Protein AF-A0A8K0FJE1-F1 (afdb_monomer)

Secondary structure (DSSP, 8-state):
-HHHHHHHHHHHHTT-TTSSTTGGGHHHHHHHHHHHS--SSHHHHHHHHHH-SSS-HHHHHHHHHH---SSTT-PPPPHHHHHHHHHHTTT----S--S--TT--PPP----------GGG----GGG--TT----

Solvent-accessible surface area (backbone atoms only — not comparable to full-atom values): 8917 Å² total; per-residue (Å²): 109,69,72,58,54,54,51,56,50,50,31,50,79,67,75,40,72,87,70,54,66,68,66,74,42,43,44,60,51,39,52,56,48,60,74,71,51,72,69,82,50,73,67,36,39,52,51,49,59,72,64,42,73,68,46,34,68,58,37,52,52,50,51,51,72,67,50,70,58,91,50,94,91,47,71,66,62,47,73,66,54,53,51,49,42,52,60,76,48,60,84,57,92,55,67,94,53,69,72,80,71,87,80,70,73,81,87,84,80,83,76,93,74,88,75,90,76,55,76,89,76,67,75,84,60,74,91,71,70,56,81,90,64,78,93,130

Sequence (136 aa):
RFNISQLEEWLRGKNLQQSGAAQTLEPLIQAAQLLQLKKKTSEDAEAICSLCTSLTTQQIVKILNLYTPVNEFEERVTVAFIRDIQTHLQERNDPPQLLLDFKHMFPVLFPFNPSSITMDSIHLPASLNLGFLNKV

Foldseek 3Di:
DVVLVVVCVVCVVVVNNVVCVNVVCLQVVLLVVLLVFDQPDLVSLVVNLVRNPVAFLLQSLVSLQPRDDPDPVDDRRDPVSNVSNCVVCVPPPGDPDNDDDPVDDDDDDDDDDDDPDDPVPDDDDCVVVVVVDDDD

Mean predicted aligned error: 5.2 Å

Organism: NCBI:txid1419345

Structure (mmCIF, N/CA/C/O backbone):
data_AF-A0A8K0FJE1-F1
#
_entry.id   AF-A0A8K0FJE1-F1
#
loop_
_atom_site.group_PDB
_atom_site.id
_atom_site.type_symbol
_atom_site.label_atom_id
_atom_site.label_alt_id
_atom_site.label_comp_id
_atom_site.label_asym_id
_atom_site.label_entity_id
_atom_site.label_seq_id
_atom_site.pdbx_PDB_ins_code
_atom_site.Cartn_x
_atom_site.Cartn_y
_atom_site.Cartn_z
_atom_site.occupancy
_atom_site.B_iso_or_equiv
_atom_site.auth_seq_id
_atom_site.auth_comp_id
_atom_site.auth_asym_id
_atom_site.auth_atom_id
_atom_site.pdbx_PDB_model_num
ATOM 1 N N . ARG A 1 1 ? 3.446 -4.072 11.346 1.00 86.06 1 ARG A N 1
ATOM 2 C CA . ARG A 1 1 ? 4.365 -2.958 10.998 1.00 86.06 1 ARG A CA 1
ATOM 3 C C . ARG A 1 1 ? 5.737 -3.450 10.532 1.00 86.06 1 ARG A C 1
ATOM 5 O O . ARG A 1 1 ? 6.126 -3.039 9.455 1.00 86.06 1 ARG A O 1
ATOM 12 N N . PHE A 1 2 ? 6.412 -4.366 11.243 1.00 93.81 2 PHE A N 1
ATOM 13 C CA . PHE A 1 2 ? 7.752 -4.868 10.869 1.00 93.81 2 PHE A CA 1
ATOM 14 C C . PHE A 1 2 ? 7.909 -5.294 9.393 1.00 93.81 2 PHE A C 1
ATOM 16 O O . PHE A 1 2 ? 8.832 -4.859 8.720 1.00 93.81 2 PHE A O 1
ATOM 23 N N . ASN A 1 3 ? 6.980 -6.085 8.847 1.00 96.56 3 ASN A N 1
ATOM 24 C CA . ASN A 1 3 ? 7.090 -6.521 7.447 1.00 96.56 3 ASN A CA 1
ATOM 25 C C . ASN A 1 3 ? 7.094 -5.346 6.454 1.00 96.56 3 ASN A C 1
ATOM 27 O O . ASN A 1 3 ? 7.823 -5.385 5.472 1.00 96.56 3 ASN A O 1
ATOM 31 N N . ILE A 1 4 ? 6.318 -4.294 6.728 1.00 95.44 4 ILE A N 1
ATOM 32 C CA . ILE A 1 4 ? 6.261 -3.100 5.876 1.00 95.44 4 ILE A CA 1
ATOM 33 C C . ILE A 1 4 ? 7.591 -2.346 5.945 1.00 95.44 4 ILE A C 1
ATOM 35 O O . ILE A 1 4 ? 8.140 -2.008 4.904 1.00 95.44 4 ILE A O 1
ATOM 39 N N . SER A 1 5 ? 8.167 -2.169 7.140 1.00 94.94 5 SER A N 1
ATOM 40 C CA . SER A 1 5 ? 9.468 -1.498 7.268 1.00 94.94 5 SER A CA 1
ATOM 41 C C . SER A 1 5 ? 10.590 -2.263 6.560 1.00 94.94 5 SER A C 1
ATOM 43 O O . SER A 1 5 ? 11.473 -1.647 5.975 1.00 94.94 5 SER A O 1
ATOM 45 N N . GLN A 1 6 ? 10.538 -3.600 6.539 1.00 97.88 6 GLN A N 1
ATOM 46 C CA . GLN A 1 6 ? 11.491 -4.397 5.757 1.00 97.88 6 GLN A CA 1
ATOM 47 C C . GLN A 1 6 ? 11.345 -4.167 4.242 1.00 97.88 6 GLN A C 1
ATOM 49 O O . GLN A 1 6 ? 12.349 -4.162 3.531 1.00 97.88 6 GLN A O 1
ATOM 54 N N . LEU A 1 7 ? 10.122 -3.958 3.738 1.00 97.56 7 LEU A N 1
ATOM 55 C CA . LEU A 1 7 ? 9.884 -3.618 2.329 1.00 97.56 7 LEU A CA 1
ATOM 56 C C . LEU A 1 7 ? 10.378 -2.203 1.994 1.00 97.56 7 LEU A C 1
ATOM 58 O O . LEU A 1 7 ? 11.011 -2.004 0.959 1.00 97.56 7 LEU A O 1
ATOM 62 N N . GLU A 1 8 ? 10.145 -1.232 2.877 1.00 95.69 8 GLU A N 1
ATOM 63 C CA . GLU A 1 8 ? 10.659 0.137 2.730 1.00 95.69 8 GLU A CA 1
ATOM 64 C C . GLU A 1 8 ? 12.194 0.171 2.719 1.00 95.69 8 GLU A C 1
ATOM 66 O O . GLU A 1 8 ? 12.798 0.853 1.886 1.00 95.69 8 GLU A O 1
ATOM 71 N N . GLU A 1 9 ? 12.836 -0.610 3.593 1.00 97.06 9 GLU A N 1
ATOM 72 C CA . GLU A 1 9 ? 14.294 -0.734 3.630 1.00 97.06 9 GLU A CA 1
ATOM 73 C C . GLU A 1 9 ? 14.832 -1.428 2.374 1.00 97.06 9 GLU A C 1
ATOM 75 O O . GLU A 1 9 ? 15.837 -1.002 1.804 1.00 97.06 9 GLU A O 1
ATOM 80 N N . TRP A 1 10 ? 14.1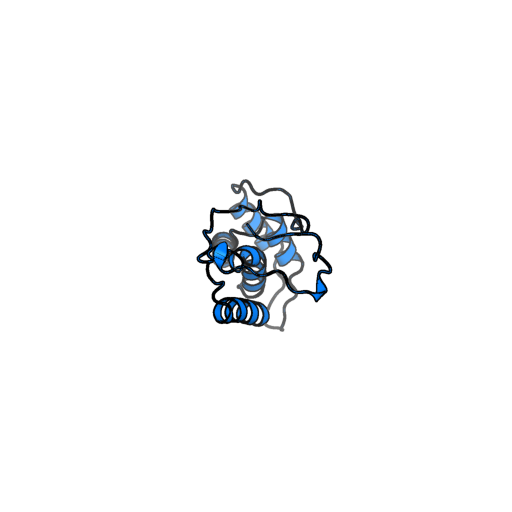29 -2.446 1.865 1.00 98.06 10 TRP A N 1
ATOM 81 C CA . TRP A 1 10 ? 14.480 -3.076 0.593 1.00 98.06 10 TRP A CA 1
ATOM 82 C C . TRP A 1 10 ? 14.438 -2.075 -0.569 1.00 98.06 10 TRP A C 1
ATOM 84 O O . TRP A 1 10 ? 15.387 -2.007 -1.355 1.00 98.06 10 TRP A O 1
ATOM 94 N N . LEU A 1 11 ? 13.396 -1.236 -0.648 1.00 98.00 11 LEU A N 1
ATOM 95 C CA . LEU A 1 11 ? 13.324 -0.162 -1.643 1.00 98.00 11 LEU A CA 1
ATOM 96 C C . LEU A 1 11 ? 14.511 0.798 -1.507 1.00 98.00 11 LEU A C 1
ATOM 98 O O 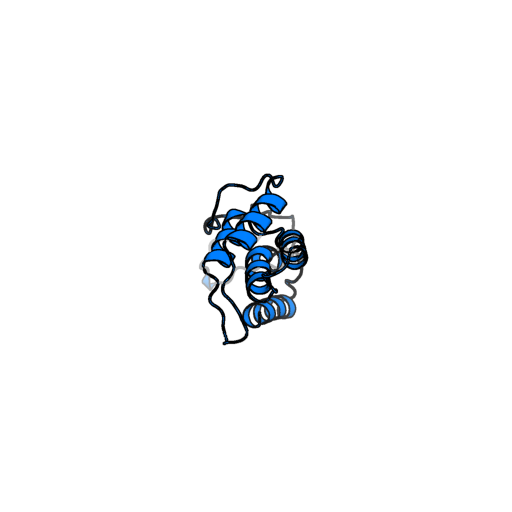. LEU A 1 11 ? 14.997 1.329 -2.505 1.00 98.00 11 LEU A O 1
ATOM 102 N N . ARG A 1 12 ? 14.991 1.044 -0.282 1.00 97.12 12 ARG A N 1
ATOM 103 C CA . ARG A 1 12 ? 16.095 1.975 -0.012 1.00 97.12 12 ARG A CA 1
ATOM 104 C C . ARG A 1 12 ? 17.405 1.383 -0.493 1.00 97.12 12 ARG A C 1
ATOM 106 O O . ARG A 1 12 ? 18.104 2.028 -1.267 1.00 97.12 12 ARG A O 1
ATOM 113 N N . GLY A 1 13 ? 17.664 0.124 -0.148 1.00 97.94 13 GLY A N 1
ATOM 114 C CA . GLY A 1 13 ? 18.830 -0.625 -0.616 1.00 97.94 13 GLY A CA 1
ATO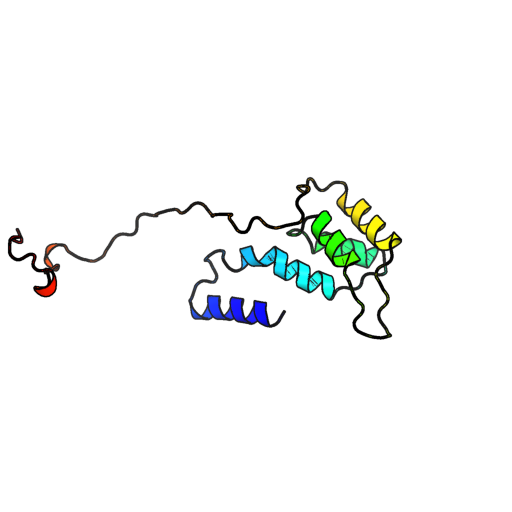M 115 C C . GLY A 1 13 ? 18.894 -0.803 -2.139 1.00 97.94 13 GLY A C 1
ATOM 116 O O . GLY A 1 13 ? 19.957 -1.110 -2.673 1.00 97.94 13 GLY A O 1
ATOM 117 N N . LYS A 1 14 ? 17.778 -0.599 -2.855 1.00 98.06 14 LYS A N 1
ATOM 118 C CA . LYS A 1 14 ? 17.703 -0.628 -4.326 1.00 98.06 14 LYS A CA 1
ATOM 119 C C . LYS A 1 14 ? 17.635 0.752 -4.987 1.00 98.06 14 LYS A C 1
ATOM 121 O O . LYS A 1 14 ? 17.527 0.809 -6.206 1.00 98.06 14 LYS A O 1
ATOM 126 N N . ASN A 1 15 ? 17.711 1.847 -4.225 1.00 97.44 15 ASN A N 1
ATOM 127 C CA . ASN A 1 15 ? 17.522 3.219 -4.721 1.00 97.44 15 ASN A CA 1
ATOM 128 C C . ASN A 1 15 ? 16.155 3.450 -5.405 1.00 97.44 15 ASN A C 1
ATOM 130 O O . ASN A 1 15 ? 16.033 4.258 -6.320 1.00 97.44 15 ASN A O 1
ATOM 134 N N . LEU A 1 16 ? 15.107 2.757 -4.947 1.00 97.81 16 LEU A N 1
ATOM 135 C CA . LEU A 1 16 ? 13.747 2.804 -5.502 1.00 97.81 16 LEU A CA 1
ATOM 136 C C . LEU A 1 16 ? 12.760 3.597 -4.632 1.00 97.81 16 LEU A C 1
ATOM 138 O O . LEU A 1 16 ? 11.550 3.473 -4.804 1.00 97.81 16 LEU A O 1
ATOM 142 N N . GLN A 1 17 ? 13.238 4.433 -3.710 1.00 94.81 17 GLN A N 1
ATOM 143 C CA . GLN A 1 17 ? 12.376 5.233 -2.822 1.00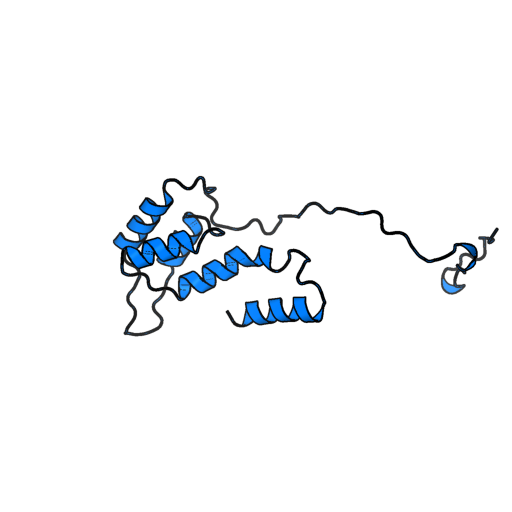 94.81 17 GLN A CA 1
ATOM 144 C C . GLN A 1 17 ? 11.407 6.148 -3.589 1.00 94.81 17 GLN A C 1
ATOM 146 O O . GLN A 1 17 ? 10.282 6.367 -3.157 1.00 94.81 17 GLN A O 1
ATOM 151 N N . GLN A 1 18 ? 11.828 6.646 -4.755 1.00 95.00 18 GLN A N 1
ATOM 152 C CA . GLN A 1 18 ? 11.026 7.533 -5.605 1.00 95.00 18 GLN A CA 1
ATOM 153 C C . GLN A 1 18 ? 10.184 6.781 -6.651 1.00 95.00 18 GLN A C 1
ATOM 155 O O . GLN A 1 18 ? 9.545 7.409 -7.486 1.00 95.00 18 GLN A O 1
ATOM 160 N N . SER A 1 19 ? 10.166 5.443 -6.625 1.00 95.94 19 SER A N 1
ATOM 161 C CA . SER A 1 19 ? 9.452 4.625 -7.623 1.00 95.94 19 SER A CA 1
ATOM 162 C C . SER A 1 19 ? 7.923 4.682 -7.520 1.00 95.94 19 SER A C 1
ATOM 164 O O . SER A 1 19 ? 7.242 4.200 -8.419 1.00 95.94 19 SER A O 1
ATOM 166 N N . GLY A 1 20 ? 7.376 5.205 -6.419 1.00 95.56 20 GLY A N 1
ATOM 167 C CA . GLY A 1 20 ? 5.942 5.132 -6.121 1.00 95.56 20 GLY A CA 1
ATOM 168 C C . GLY A 1 20 ? 5.517 3.849 -5.391 1.00 95.56 20 GLY A C 1
ATOM 169 O O . GLY A 1 20 ? 4.377 3.750 -4.947 1.00 95.56 20 GLY A O 1
ATOM 170 N N . ALA A 1 21 ? 6.410 2.862 -5.235 1.00 96.12 21 ALA A N 1
ATOM 171 C CA . ALA A 1 21 ? 6.062 1.556 -4.667 1.00 96.12 21 ALA A CA 1
ATOM 172 C C . ALA A 1 21 ? 5.697 1.595 -3.173 1.00 96.12 21 ALA A C 1
ATOM 174 O O . ALA A 1 21 ? 4.904 0.777 -2.725 1.00 96.12 21 ALA A O 1
ATOM 175 N N . ALA A 1 22 ? 6.253 2.524 -2.391 1.00 95.12 22 ALA A N 1
ATOM 176 C CA . ALA A 1 22 ? 5.897 2.652 -0.976 1.00 95.12 22 ALA A CA 1
ATOM 177 C C . ALA A 1 22 ? 4.472 3.208 -0.811 1.00 95.12 22 ALA A C 1
ATOM 179 O O . ALA A 1 22 ? 3.707 2.738 0.024 1.00 95.12 22 ALA A O 1
ATOM 180 N N . GLN A 1 23 ? 4.091 4.157 -1.668 1.00 94.94 23 GLN A N 1
ATOM 181 C CA . GLN A 1 23 ? 2.788 4.816 -1.655 1.00 94.94 23 GLN A CA 1
ATOM 182 C C . GLN A 1 23 ? 1.645 3.834 -1.945 1.00 94.94 23 GLN A C 1
ATOM 184 O O . GLN A 1 23 ? 0.547 3.995 -1.422 1.00 94.94 23 GLN A O 1
ATOM 189 N N . THR A 1 24 ? 1.888 2.776 -2.727 1.00 95.19 24 THR A N 1
ATOM 190 C CA . THR A 1 24 ? 0.866 1.745 -2.984 1.00 95.19 24 THR A CA 1
ATOM 191 C C . THR A 1 24 ? 0.562 0.881 -1.756 1.00 95.19 24 THR A C 1
ATOM 193 O O . THR A 1 24 ? -0.487 0.239 -1.706 1.00 95.19 24 THR A O 1
ATOM 196 N N . LEU A 1 25 ? 1.441 0.882 -0.746 1.00 95.88 25 LEU A N 1
ATOM 197 C CA . LEU A 1 25 ? 1.239 0.181 0.523 1.00 95.88 25 LEU A CA 1
ATOM 198 C C . LEU A 1 25 ? 0.454 1.013 1.543 1.00 95.88 25 LEU A C 1
ATOM 200 O O . LEU A 1 25 ? 0.089 0.476 2.589 1.00 95.88 25 LEU A O 1
ATOM 204 N N . GLU A 1 26 ? 0.157 2.282 1.253 1.00 96.12 26 GLU A N 1
ATOM 205 C CA . GLU A 1 26 ? -0.510 3.201 2.182 1.00 96.12 26 GLU A CA 1
ATOM 206 C C . GLU A 1 26 ? -1.826 2.641 2.766 1.00 96.12 26 GLU A C 1
ATOM 208 O O . GLU A 1 26 ? -1.981 2.676 3.989 1.00 96.12 26 GLU A O 1
ATOM 213 N N . PRO A 1 27 ? -2.737 2.004 1.992 1.00 96.00 27 PRO A N 1
ATOM 214 C CA . PRO A 1 27 ? -3.928 1.372 2.571 1.00 96.00 27 PRO A CA 1
ATOM 215 C C 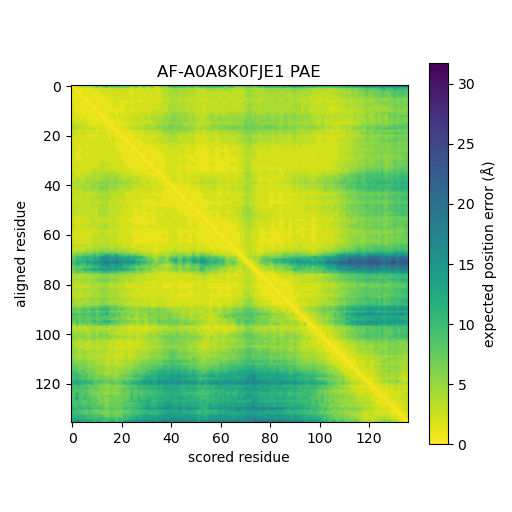. PRO A 1 27 ? -3.587 0.290 3.610 1.00 96.00 27 PRO A C 1
ATOM 217 O O . PRO A 1 27 ? -4.226 0.185 4.657 1.00 96.00 27 PRO A O 1
ATOM 220 N N . LEU A 1 28 ? -2.546 -0.509 3.358 1.00 96.62 28 LEU A N 1
ATOM 221 C CA . LEU A 1 28 ? -2.100 -1.554 4.281 1.00 96.62 28 LEU A CA 1
ATOM 222 C C . LEU A 1 28 ? -1.425 -0.963 5.529 1.00 96.62 28 LEU A C 1
ATOM 224 O O . LEU A 1 28 ? -1.605 -1.488 6.632 1.00 96.62 28 LEU A O 1
ATOM 228 N N . ILE A 1 29 ? -0.670 0.127 5.369 1.00 96.56 29 ILE A N 1
ATOM 229 C CA . ILE A 1 29 ? -0.055 0.878 6.471 1.00 96.56 29 ILE A CA 1
ATOM 230 C C . ILE A 1 29 ? -1.140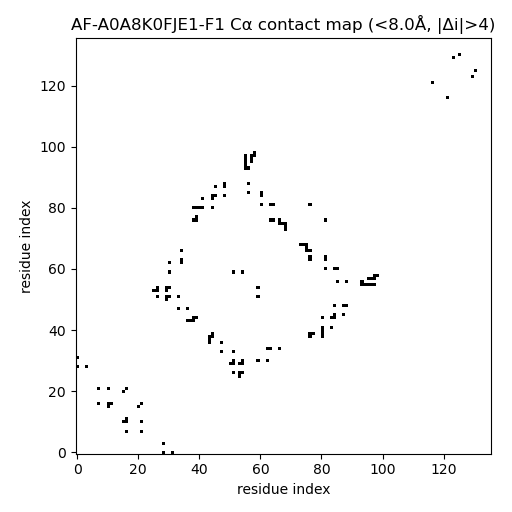 1.413 7.402 1.00 96.56 29 ILE A C 1
ATOM 232 O O . ILE A 1 29 ? -1.102 1.128 8.603 1.00 96.56 29 ILE A O 1
ATOM 236 N N . GLN A 1 30 ? -2.132 2.110 6.847 1.00 97.56 30 GLN A N 1
ATOM 237 C CA . GLN A 1 30 ? -3.234 2.686 7.612 1.00 97.56 30 GLN A CA 1
ATOM 238 C C . GLN A 1 30 ? -4.078 1.604 8.290 1.00 97.56 30 GLN A C 1
ATOM 240 O O . GLN A 1 30 ? -4.405 1.737 9.466 1.00 97.56 30 GLN A O 1
ATOM 245 N N . ALA A 1 31 ? -4.345 0.474 7.624 1.00 97.19 31 ALA A N 1
ATOM 246 C CA . ALA A 1 31 ? -5.036 -0.655 8.250 1.00 97.19 31 ALA A CA 1
ATOM 247 C C . ALA A 1 31 ? -4.254 -1.209 9.455 1.00 97.19 31 ALA A C 1
ATOM 249 O O . ALA A 1 31 ? -4.829 -1.470 10.512 1.00 97.19 31 ALA A O 1
ATOM 250 N N . ALA A 1 32 ? -2.930 -1.347 9.333 1.00 96.50 32 ALA A N 1
ATOM 251 C CA . ALA A 1 32 ? -2.085 -1.791 10.437 1.00 96.50 32 ALA A CA 1
ATOM 252 C C . ALA A 1 32 ? -2.026 -0.772 11.588 1.00 96.50 32 ALA A C 1
ATOM 254 O O . ALA A 1 32 ? -1.933 -1.181 12.745 1.00 96.50 32 ALA A O 1
ATOM 255 N N . GLN A 1 33 ? -2.071 0.530 11.295 1.00 95.56 33 GLN A N 1
ATOM 256 C CA . GLN A 1 33 ? -2.137 1.586 12.308 1.00 95.56 33 GLN A CA 1
ATOM 257 C C . GLN A 1 33 ? -3.503 1.612 13.007 1.00 95.56 33 GLN A C 1
ATOM 259 O O . GLN A 1 33 ? -3.545 1.656 14.233 1.00 95.56 33 GLN A O 1
ATOM 264 N N . LEU A 1 34 ? -4.605 1.486 12.262 1.00 96.44 34 LEU A N 1
ATOM 265 C CA . LEU A 1 34 ? -5.969 1.411 12.793 1.00 96.44 34 LEU A CA 1
ATOM 266 C C . LEU A 1 34 ? -6.126 0.287 13.824 1.00 96.44 34 LEU A C 1
ATOM 268 O O . LEU A 1 34 ? -6.744 0.479 14.869 1.00 96.44 34 LEU A O 1
ATOM 272 N N . LEU A 1 35 ? -5.517 -0.877 13.575 1.00 94.50 35 LEU A N 1
ATOM 273 C CA . LEU A 1 35 ? -5.515 -1.981 14.540 1.00 94.50 35 LEU A CA 1
ATOM 274 C C . LEU A 1 35 ? -4.855 -1.597 15.877 1.00 94.50 35 LEU A C 1
ATOM 276 O O . LEU A 1 35 ? -5.273 -2.103 16.914 1.00 94.50 35 LEU A O 1
ATOM 280 N N . GLN A 1 36 ? -3.874 -0.691 15.867 1.00 92.12 36 GLN A N 1
ATOM 281 C CA . GLN A 1 36 ? -3.089 -0.284 17.041 1.00 92.12 36 GLN A CA 1
ATOM 282 C C . GLN A 1 36 ? -3.651 0.939 17.778 1.00 92.12 36 GLN A C 1
ATOM 284 O O . GLN A 1 36 ? -3.270 1.180 18.922 1.00 92.12 36 GLN A O 1
ATOM 289 N N . LEU A 1 37 ? -4.523 1.725 17.141 1.00 93.62 37 LEU A N 1
ATOM 290 C CA . LEU A 1 37 ? -5.127 2.903 17.760 1.00 93.62 37 LEU A CA 1
ATOM 291 C C . LEU A 1 37 ? -6.143 2.526 18.841 1.00 93.62 37 LEU A C 1
ATOM 293 O O . LEU A 1 37 ? -6.714 1.431 18.838 1.00 93.62 37 LEU A O 1
ATOM 297 N N . LYS A 1 38 ? -6.390 3.465 19.756 1.00 93.50 38 LYS A N 1
ATOM 298 C CA . LYS A 1 38 ? -7.520 3.394 20.685 1.00 93.50 38 LYS A CA 1
ATOM 299 C C . LYS A 1 38 ? -8.834 3.568 19.913 1.00 93.50 38 LYS A C 1
ATOM 301 O O . LYS A 1 38 ? -8.845 4.120 18.818 1.00 93.50 38 LYS A O 1
ATOM 306 N N . LYS A 1 39 ? -9.917 2.998 20.447 1.00 94.31 39 LYS A N 1
ATOM 307 C CA . LYS A 1 39 ? -11.211 2.843 19.753 1.00 94.31 39 LYS A CA 1
ATOM 308 C C . LYS A 1 39 ? -12.384 3.065 20.720 1.00 94.31 39 LYS A C 1
ATOM 310 O O . LYS A 1 39 ? -13.329 2.274 20.727 1.00 94.31 39 LYS A O 1
ATOM 315 N N . LYS A 1 40 ? -12.257 4.037 21.636 1.00 92.50 40 LYS A N 1
ATOM 316 C CA . LYS A 1 40 ? -13.200 4.220 22.753 1.00 92.50 40 LYS A CA 1
ATOM 317 C C . LYS A 1 40 ? -13.906 5.571 22.747 1.00 92.50 40 LYS A C 1
ATOM 319 O O . LYS A 1 40 ? -15.107 5.594 23.003 1.00 92.50 40 LYS A O 1
ATOM 324 N N . THR A 1 41 ? -13.191 6.667 22.507 1.00 95.06 41 THR A N 1
ATOM 325 C CA . THR A 1 41 ? -13.744 8.025 22.665 1.00 95.06 41 THR A CA 1
ATOM 326 C C . THR A 1 41 ? -14.021 8.709 21.328 1.00 95.06 41 THR A C 1
ATOM 328 O O . THR A 1 41 ? -13.540 8.267 20.289 1.00 95.06 41 THR A O 1
ATOM 331 N N . SER A 1 42 ? -14.779 9.806 21.337 1.00 93.38 42 SER A N 1
ATOM 332 C CA . SER A 1 42 ? -15.030 10.585 20.115 1.00 93.38 42 SER A CA 1
ATOM 333 C C . SER A 1 42 ? -13.727 11.129 19.513 1.00 93.38 42 SER A C 1
ATOM 335 O O . SER A 1 42 ? -13.576 11.169 18.298 1.00 93.38 42 SER A O 1
ATOM 337 N N . GLU A 1 43 ? -12.748 11.477 20.351 1.00 96.62 43 GLU A N 1
ATOM 338 C CA . GLU A 1 43 ? -11.425 11.932 19.910 1.00 96.62 43 GLU A CA 1
ATOM 339 C C . GLU A 1 43 ? -10.631 10.801 19.240 1.00 96.62 43 GLU A C 1
ATOM 341 O O . GLU A 1 43 ? -9.939 11.028 18.248 1.00 96.62 43 GLU A O 1
ATOM 346 N N . ASP A 1 44 ? -10.753 9.563 19.739 1.00 96.38 44 ASP A N 1
ATOM 347 C CA . ASP A 1 44 ? -10.182 8.393 19.062 1.00 96.38 44 ASP A CA 1
ATOM 348 C C . ASP A 1 44 ? -10.818 8.212 17.672 1.00 96.38 44 ASP A C 1
ATOM 350 O O . ASP A 1 44 ? -10.126 7.874 16.707 1.00 96.38 44 ASP A O 1
ATOM 354 N N . ALA A 1 45 ? -12.133 8.436 17.559 1.00 96.69 45 ALA A N 1
ATOM 355 C CA . ALA A 1 45 ? -12.851 8.338 16.294 1.00 96.69 45 ALA A CA 1
ATOM 356 C C . ALA A 1 45 ? -12.376 9.398 15.288 1.00 96.69 45 ALA A C 1
ATOM 358 O O . ALA A 1 45 ? -12.062 9.062 14.142 1.00 96.69 45 ALA A O 1
ATOM 359 N N . GLU A 1 46 ? -12.233 10.649 15.723 1.00 95.94 46 GLU A N 1
ATOM 360 C CA . GLU A 1 46 ? -11.693 11.744 14.911 1.00 95.94 46 GLU A CA 1
ATOM 361 C C . GLU A 1 46 ? -10.249 11.465 14.458 1.00 95.94 46 GLU A C 1
ATOM 363 O O . GLU A 1 46 ? -9.908 11.650 13.283 1.00 95.94 46 GLU A O 1
ATOM 368 N N . ALA A 1 47 ? -9.408 10.938 15.355 1.00 97.38 47 ALA A N 1
ATOM 369 C CA . ALA A 1 47 ? -8.035 10.556 15.036 1.00 97.38 47 ALA A CA 1
ATOM 370 C C . ALA A 1 47 ? -7.977 9.441 13.978 1.00 97.38 47 ALA A C 1
ATOM 372 O O . ALA A 1 47 ? -7.174 9.513 13.045 1.00 97.38 47 ALA A O 1
ATOM 373 N N . ILE A 1 48 ? -8.849 8.431 14.080 1.00 97.69 48 ILE A N 1
ATOM 374 C CA . ILE A 1 48 ? -8.977 7.374 13.067 1.00 97.69 48 ILE A CA 1
ATOM 375 C C . ILE A 1 48 ? -9.404 7.963 11.721 1.00 97.69 48 ILE A C 1
ATOM 377 O O . ILE A 1 48 ? -8.810 7.613 10.699 1.00 97.69 48 ILE A O 1
ATOM 381 N N . CYS A 1 49 ? -10.399 8.852 11.708 1.00 96.38 49 CYS A N 1
ATOM 382 C CA . CYS A 1 49 ? -10.912 9.469 10.484 1.00 96.38 49 CYS A CA 1
ATOM 383 C C . CYS A 1 49 ? -9.850 10.329 9.786 1.00 96.38 49 CYS A C 1
ATOM 385 O O . CYS A 1 49 ? -9.714 10.264 8.565 1.00 96.38 49 CYS A O 1
ATOM 387 N N . SER A 1 50 ? -9.064 11.071 10.568 1.00 95.94 50 SER A N 1
ATOM 388 C CA . SER A 1 50 ? -7.964 11.907 10.075 1.00 95.94 50 SER A CA 1
ATOM 389 C C . SER A 1 50 ? -6.787 11.084 9.549 1.00 95.94 50 SER A C 1
ATOM 391 O O . SER A 1 50 ? -6.140 11.475 8.581 1.00 95.94 50 SER A O 1
ATOM 393 N N . LEU A 1 51 ? -6.502 9.935 10.172 1.00 97.31 51 LEU A N 1
ATOM 394 C CA . LEU A 1 51 ? -5.425 9.041 9.751 1.00 97.31 51 LEU A CA 1
ATOM 395 C C . LEU A 1 51 ? -5.795 8.231 8.498 1.00 97.31 51 LEU A C 1
ATOM 397 O O . LEU A 1 51 ? -4.980 8.084 7.589 1.00 97.31 51 LEU A O 1
ATOM 401 N N . CYS A 1 52 ? -7.002 7.662 8.461 1.00 97.31 52 CYS A N 1
ATOM 402 C CA . CYS A 1 52 ? -7.398 6.648 7.482 1.00 97.31 52 CYS A CA 1
ATOM 403 C C . CYS A 1 52 ? -7.917 7.261 6.170 1.00 97.31 52 CYS A C 1
ATOM 405 O O . CYS A 1 52 ? -9.062 7.043 5.767 1.00 97.31 52 CYS A O 1
ATOM 407 N N . THR A 1 53 ? -7.082 8.043 5.494 1.00 95.75 53 THR A N 1
ATOM 408 C CA . THR A 1 53 ? -7.414 8.737 4.236 1.00 95.75 53 THR A CA 1
ATOM 409 C C . THR A 1 53 ? -7.330 7.853 2.988 1.00 95.75 53 THR A C 1
ATOM 411 O O . THR A 1 53 ? -7.992 8.137 1.994 1.00 95.75 53 THR A O 1
ATOM 414 N N . SER A 1 54 ? -6.567 6.761 3.041 1.00 96.12 54 SER A N 1
ATOM 415 C CA . SER A 1 54 ? -6.358 5.803 1.942 1.00 96.12 54 SER A CA 1
ATOM 416 C C . SER A 1 54 ? -7.197 4.528 2.078 1.00 96.12 54 SER A C 1
ATOM 418 O O . SER A 1 54 ? -7.107 3.631 1.240 1.00 96.12 54 SER A O 1
ATOM 420 N N . LEU A 1 55 ? -8.012 4.434 3.131 1.00 96.88 55 LEU A N 1
ATOM 421 C CA . LEU A 1 55 ? -9.021 3.394 3.313 1.00 96.88 55 LEU A CA 1
ATOM 422 C C . LEU A 1 55 ? -10.410 3.957 3.029 1.00 96.88 55 LEU A C 1
ATOM 424 O O . LEU A 1 55 ? -10.707 5.089 3.409 1.00 96.88 55 LEU A O 1
ATOM 428 N N . THR A 1 56 ? -11.281 3.152 2.420 1.00 96.69 56 THR A N 1
ATOM 429 C CA . THR A 1 56 ? -12.701 3.504 2.291 1.00 96.69 56 THR A CA 1
ATOM 430 C C . THR A 1 56 ? -13.412 3.363 3.634 1.00 96.69 56 THR A C 1
ATOM 432 O O . THR A 1 56 ? -13.046 2.533 4.473 1.00 96.69 56 THR A O 1
ATOM 435 N N . THR A 1 57 ? -14.502 4.105 3.815 1.00 96.38 57 THR A N 1
ATOM 436 C CA . THR A 1 57 ? -15.381 3.978 4.986 1.00 96.38 57 THR A CA 1
ATOM 437 C C . THR A 1 57 ? -15.798 2.520 5.239 1.00 96.38 57 THR A C 1
ATOM 439 O O . THR A 1 57 ? -15.774 2.050 6.376 1.00 96.38 57 THR A O 1
ATOM 442 N N . GLN A 1 58 ? -16.094 1.752 4.182 1.00 96.25 58 GLN A N 1
ATOM 443 C CA . GLN A 1 58 ? -16.440 0.326 4.289 1.00 96.25 58 GLN A CA 1
ATOM 444 C C . GLN A 1 58 ? -15.281 -0.527 4.827 1.00 96.25 58 GLN A C 1
ATOM 446 O O . GLN A 1 58 ? -15.501 -1.424 5.641 1.00 96.25 58 GLN A O 1
ATOM 451 N N . GLN A 1 59 ? -14.044 -0.245 4.411 1.00 98.00 59 GLN A N 1
ATOM 452 C CA . GLN A 1 59 ? -12.853 -0.943 4.902 1.00 98.00 59 GLN A CA 1
ATOM 453 C C . GLN A 1 59 ? -12.590 -0.644 6.378 1.00 98.00 59 GLN A C 1
ATOM 455 O O . GLN A 1 59 ? -12.378 -1.578 7.152 1.00 98.00 59 GLN A O 1
ATOM 460 N N . ILE A 1 60 ? -12.673 0.628 6.782 1.00 97.62 60 ILE A N 1
ATOM 461 C CA . ILE A 1 60 ? -12.500 1.050 8.181 1.00 97.62 60 ILE A CA 1
ATOM 462 C C . ILE A 1 60 ? -13.534 0.344 9.065 1.00 97.62 60 ILE A C 1
ATOM 464 O O . ILE A 1 60 ? -13.176 -0.343 10.023 1.00 97.62 60 ILE A O 1
ATOM 468 N N . VAL A 1 61 ? -14.816 0.427 8.694 1.00 97.00 61 VAL A N 1
ATOM 469 C CA . VAL A 1 61 ? -15.914 -0.233 9.416 1.00 97.00 61 VAL A CA 1
ATOM 470 C C . VAL A 1 61 ? -15.703 -1.746 9.479 1.00 97.00 61 VAL A C 1
ATOM 472 O O . VAL A 1 61 ? -15.921 -2.355 10.529 1.00 97.00 61 VAL A O 1
ATOM 475 N N . LYS A 1 62 ? -15.255 -2.385 8.392 1.00 97.94 62 LYS A N 1
ATOM 476 C CA . LYS A 1 62 ? -14.997 -3.831 8.380 1.00 97.94 62 LYS A CA 1
ATOM 477 C C . LYS A 1 62 ? -13.867 -4.223 9.330 1.00 97.94 62 LYS A C 1
ATOM 479 O O . LYS A 1 62 ? -14.020 -5.211 10.046 1.00 97.94 62 LYS A O 1
ATOM 484 N N . ILE A 1 63 ? -12.774 -3.460 9.360 1.00 97.69 63 ILE A N 1
ATOM 485 C CA . ILE A 1 63 ? -11.646 -3.689 10.275 1.00 97.69 63 ILE A CA 1
ATOM 486 C C . ILE A 1 63 ? -12.109 -3.554 11.728 1.00 97.69 63 ILE A C 1
ATOM 488 O O . ILE A 1 63 ? -11.842 -4.445 12.531 1.00 97.69 63 ILE A O 1
ATOM 492 N N . LEU A 1 64 ? -12.857 -2.495 12.054 1.00 97.12 64 LEU A N 1
ATOM 493 C CA . LEU A 1 64 ? -13.391 -2.273 13.401 1.00 97.12 64 LEU A CA 1
ATOM 494 C C . LEU A 1 64 ? -14.335 -3.400 13.850 1.00 97.12 64 LEU A C 1
ATOM 496 O O . LEU A 1 64 ? -14.249 -3.847 14.989 1.00 97.12 64 LEU A O 1
ATOM 500 N N . ASN A 1 65 ? -15.188 -3.909 12.955 1.00 96.75 65 ASN A N 1
ATOM 501 C CA . ASN A 1 65 ? -16.084 -5.035 13.252 1.00 96.75 65 ASN A CA 1
ATOM 502 C C . ASN A 1 65 ? -15.345 -6.363 13.478 1.00 96.75 65 ASN A C 1
ATOM 504 O O . ASN A 1 65 ? -15.804 -7.197 14.253 1.00 96.75 65 ASN A O 1
ATOM 508 N N . LEU A 1 66 ? -14.236 -6.592 12.770 1.00 96.31 66 LEU A N 1
ATOM 509 C CA . LEU A 1 66 ? -13.423 -7.807 12.904 1.00 96.31 66 LEU A CA 1
ATOM 510 C C . LEU A 1 66 ? -12.383 -7.710 14.026 1.00 96.31 66 LEU A C 1
ATOM 512 O O . LEU A 1 66 ? -11.679 -8.684 14.302 1.00 96.31 66 LEU A O 1
ATOM 516 N N . TYR A 1 67 ? -12.272 -6.542 14.659 1.00 95.25 67 TYR A N 1
ATOM 517 C CA . TYR A 1 67 ? -11.289 -6.298 15.693 1.00 95.25 67 TYR A CA 1
ATOM 518 C C . TYR A 1 67 ? -11.485 -7.253 16.873 1.00 95.25 67 TYR A C 1
ATOM 520 O O . TYR A 1 67 ? -12.542 -7.286 17.506 1.00 95.25 67 TYR A O 1
ATOM 528 N N . THR A 1 68 ? -10.441 -8.020 17.177 1.00 92.31 68 THR A N 1
ATOM 529 C CA . THR A 1 68 ? -10.415 -8.932 18.321 1.00 92.31 68 THR A CA 1
ATOM 530 C C . THR A 1 68 ? -9.396 -8.403 19.328 1.00 92.31 68 THR A C 1
ATOM 532 O O . THR A 1 68 ? -8.215 -8.343 18.982 1.00 92.31 68 THR A O 1
ATOM 535 N N . PRO A 1 69 ? -9.830 -8.008 20.540 1.00 89.38 69 PRO A N 1
ATOM 536 C CA . PRO A 1 69 ? -8.936 -7.536 21.591 1.00 89.38 69 PRO A CA 1
ATOM 537 C C . PRO A 1 69 ? -7.832 -8.542 21.903 1.00 89.38 69 PRO A C 1
ATOM 539 O O . PRO A 1 69 ? -8.079 -9.749 21.938 1.00 89.38 69 PRO A O 1
ATOM 542 N N . VAL A 1 70 ? -6.618 -8.044 22.127 1.00 84.38 70 VAL A N 1
ATOM 543 C CA . VAL A 1 70 ? -5.428 -8.902 22.274 1.00 84.38 70 VAL A CA 1
ATOM 544 C C . VAL A 1 70 ? -5.177 -9.299 23.733 1.00 84.38 70 VAL A C 1
ATOM 546 O O . VAL A 1 70 ? -4.485 -10.279 24.000 1.00 84.38 70 VAL A O 1
ATOM 549 N N . ASN A 1 71 ? -5.726 -8.548 24.691 1.00 81.69 71 ASN A N 1
ATOM 550 C CA . ASN A 1 71 ? -5.583 -8.811 26.120 1.00 81.69 71 ASN A CA 1
ATOM 551 C C . ASN A 1 71 ? -6.808 -8.333 26.919 1.00 81.69 71 ASN A C 1
ATOM 553 O O . ASN A 1 71 ? -7.711 -7.695 26.386 1.00 81.69 71 ASN A O 1
ATOM 557 N N . GLU A 1 72 ? -6.807 -8.640 28.215 1.00 80.19 72 GLU A N 1
ATOM 558 C CA . GLU A 1 72 ? -7.900 -8.375 29.162 1.00 80.19 72 GLU A CA 1
ATOM 559 C C . GLU A 1 72 ? -8.163 -6.881 29.416 1.00 80.19 72 GLU A C 1
ATOM 561 O O . GLU A 1 72 ? -9.219 -6.512 29.922 1.00 80.19 72 GLU A O 1
ATOM 566 N N . PHE A 1 73 ? -7.213 -6.012 29.062 1.00 79.44 73 PHE A N 1
ATOM 567 C CA . PHE A 1 73 ? -7.325 -4.561 29.235 1.00 79.44 73 PHE A CA 1
ATOM 568 C C . PHE A 1 73 ? -7.957 -3.873 28.023 1.00 79.44 73 PHE A C 1
ATOM 570 O O . PHE A 1 73 ? -8.209 -2.664 28.049 1.00 79.44 73 PHE A O 1
ATOM 577 N N . GLU A 1 74 ? -8.206 -4.627 26.954 1.00 84.00 74 GLU A N 1
ATOM 578 C CA . GLU A 1 74 ? -8.818 -4.130 25.743 1.00 84.00 74 GLU A CA 1
ATOM 579 C C . GLU A 1 74 ? -10.226 -4.696 25.556 1.00 84.00 74 GLU A C 1
ATOM 581 O O . GLU A 1 74 ? -10.490 -5.890 25.675 1.00 84.00 74 GLU A O 1
ATOM 586 N N . GLU A 1 75 ? -11.155 -3.802 25.239 1.00 85.88 75 GLU A N 1
ATOM 587 C CA . GLU A 1 75 ? -12.550 -4.149 25.007 1.00 85.88 75 GLU A CA 1
ATOM 588 C C . GLU A 1 75 ? -12.832 -4.226 23.512 1.00 85.88 75 GLU A C 1
ATOM 590 O O . GLU A 1 75 ? -12.157 -3.605 22.685 1.00 85.88 75 GLU A O 1
ATOM 595 N N . ARG A 1 76 ? -13.874 -4.980 23.155 1.00 90.88 76 ARG A N 1
ATOM 596 C CA . ARG A 1 76 ? -14.372 -4.984 21.780 1.00 90.88 76 ARG A CA 1
ATOM 597 C C . ARG A 1 76 ? -14.849 -3.589 21.392 1.00 90.88 76 ARG A C 1
ATOM 599 O O . ARG A 1 76 ? -15.437 -2.873 22.201 1.00 90.88 76 ARG A O 1
ATOM 606 N N . VAL A 1 77 ? -14.657 -3.252 20.121 1.00 95.44 77 VAL A N 1
ATOM 607 C CA . VAL A 1 77 ? -15.197 -2.018 19.549 1.00 95.44 77 VAL A CA 1
ATOM 608 C C . VAL A 1 77 ? -16.720 -2.055 19.646 1.00 95.44 77 VAL A C 1
ATOM 610 O O . VAL A 1 77 ? -17.357 -3.040 19.267 1.00 95.44 77 VAL A O 1
ATOM 613 N N . THR A 1 78 ? -17.311 -0.988 20.178 1.00 96.19 78 THR A N 1
ATOM 614 C CA . THR A 1 78 ? -18.761 -0.914 20.359 1.00 96.19 78 THR A CA 1
ATOM 615 C C . THR A 1 78 ? -19.461 -0.532 19.056 1.00 96.19 78 THR A C 1
ATOM 617 O O . THR A 1 78 ? -18.918 0.180 18.212 1.00 96.19 78 THR A O 1
ATOM 620 N N . VAL A 1 79 ? -20.720 -0.951 18.904 1.00 96.19 79 VAL A N 1
ATOM 621 C CA . VAL A 1 79 ? -21.557 -0.541 17.760 1.00 96.19 79 VAL A CA 1
ATOM 622 C C . VAL A 1 79 ? -21.757 0.979 17.734 1.00 96.19 79 VAL A C 1
ATOM 624 O O . VAL A 1 79 ? -21.826 1.568 16.658 1.00 96.19 79 VAL A O 1
ATOM 627 N N . ALA A 1 80 ? -21.825 1.617 18.907 1.00 96.81 80 ALA A N 1
ATOM 628 C CA . ALA A 1 80 ? -21.932 3.069 19.025 1.00 96.81 80 ALA A CA 1
ATOM 629 C C . ALA A 1 80 ? -20.702 3.773 18.433 1.00 96.81 80 ALA A C 1
ATOM 631 O O . ALA A 1 80 ? -20.865 4.667 17.611 1.00 96.81 80 ALA A O 1
ATOM 632 N N . PHE A 1 81 ? -19.494 3.302 18.759 1.00 97.44 81 PHE A N 1
ATOM 633 C CA . PHE A 1 81 ? -18.250 3.833 18.197 1.00 97.44 81 PHE A CA 1
ATOM 634 C C . PHE A 1 81 ? -18.186 3.676 16.670 1.00 97.44 81 PHE A C 1
ATOM 636 O O . PHE A 1 81 ? -17.792 4.588 15.952 1.00 97.44 81 PHE A O 1
ATOM 643 N N . ILE A 1 82 ? -18.630 2.532 16.141 1.00 97.25 82 ILE A N 1
ATOM 644 C CA . ILE A 1 82 ? -18.671 2.307 14.687 1.00 97.25 82 ILE A CA 1
ATOM 645 C C . ILE A 1 82 ? -19.646 3.278 14.004 1.00 97.25 82 ILE A C 1
ATOM 647 O O . ILE A 1 82 ? -19.325 3.814 12.946 1.00 97.25 82 ILE A O 1
ATOM 651 N N . ARG A 1 83 ? -20.818 3.532 14.601 1.00 96.75 83 ARG A N 1
ATOM 652 C CA . ARG A 1 83 ? -21.775 4.525 14.081 1.00 96.75 83 ARG A CA 1
ATOM 653 C C . ARG A 1 83 ? -21.215 5.944 14.122 1.00 96.75 83 ARG A C 1
ATOM 655 O O . ARG A 1 83 ? -21.478 6.722 13.209 1.00 96.75 83 ARG A O 1
ATOM 662 N N . ASP A 1 84 ? -20.440 6.262 15.151 1.00 96.88 84 ASP A N 1
ATOM 663 C CA . ASP A 1 84 ? -19.782 7.558 15.286 1.00 96.88 84 ASP A CA 1
ATOM 664 C C . ASP A 1 84 ? -18.770 7.791 14.150 1.00 96.88 84 ASP A C 1
ATOM 666 O O . ASP A 1 84 ? -18.859 8.787 13.434 1.00 96.88 84 ASP A O 1
ATOM 670 N N . ILE A 1 85 ? -17.913 6.801 13.866 1.00 97.00 85 ILE A N 1
ATOM 671 C CA . ILE A 1 85 ? -17.017 6.801 12.693 1.00 97.00 85 ILE A CA 1
ATOM 672 C C . ILE A 1 85 ? -17.798 6.990 11.385 1.00 97.00 85 ILE A C 1
ATOM 674 O O . ILE A 1 85 ? -17.409 7.784 10.534 1.00 97.00 85 ILE A O 1
ATOM 678 N N . GLN A 1 86 ? -18.907 6.267 11.204 1.00 95.50 86 GLN A N 1
ATOM 679 C CA . GLN A 1 86 ? -19.725 6.390 9.991 1.00 95.50 86 GLN A CA 1
ATOM 680 C C . GLN A 1 86 ? -20.316 7.792 9.825 1.00 95.50 86 GLN A C 1
ATOM 682 O O . GLN A 1 86 ? -20.422 8.268 8.699 1.00 95.50 86 GLN A O 1
ATOM 687 N N . THR A 1 87 ? -20.678 8.443 10.931 1.00 95.38 87 THR A N 1
ATOM 688 C CA . THR A 1 87 ? -21.208 9.811 10.929 1.00 95.38 87 THR A CA 1
ATOM 689 C C . THR A 1 87 ? -20.113 10.804 10.542 1.00 95.38 87 THR A C 1
ATOM 691 O O . THR A 1 87 ? -20.318 11.618 9.648 1.00 95.38 87 THR A O 1
ATOM 694 N N . HIS A 1 88 ? -18.919 10.675 11.127 1.00 94.88 88 HIS A N 1
ATOM 695 C CA . HIS A 1 88 ? -17.765 11.519 10.797 1.00 94.88 88 HIS A CA 1
ATOM 696 C C . HIS A 1 88 ? -17.319 11.387 9.334 1.00 94.88 88 HIS A C 1
ATOM 698 O O . HIS A 1 88 ? -16.854 12.352 8.733 1.00 94.88 88 HIS A O 1
ATOM 704 N N . LEU A 1 89 ? -17.464 10.201 8.741 1.00 9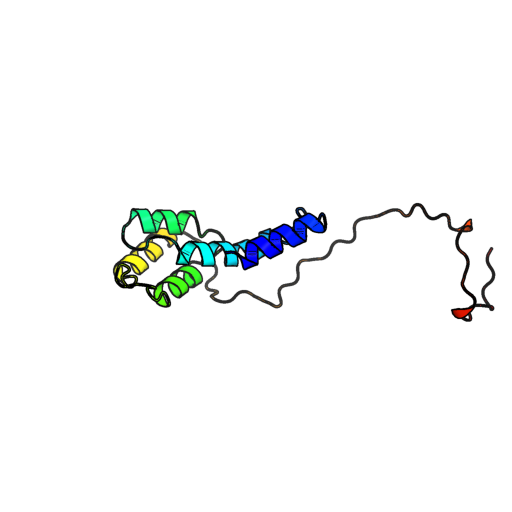5.06 89 LEU A N 1
ATOM 705 C CA . LEU A 1 89 ? -17.054 9.933 7.361 1.00 95.06 89 LEU A CA 1
ATOM 706 C C . LEU A 1 89 ? -18.187 10.116 6.339 1.00 95.06 89 LEU A C 1
ATOM 708 O O . LEU A 1 89 ? -17.969 9.870 5.156 1.00 95.06 89 LEU A O 1
ATOM 712 N N . GLN A 1 90 ? -19.380 10.554 6.755 1.00 92.50 90 GLN A N 1
ATOM 713 C CA . GLN A 1 90 ? -20.564 10.618 5.889 1.00 92.50 90 GLN A CA 1
ATOM 714 C C . GLN A 1 90 ? -20.372 11.523 4.660 1.00 92.50 90 GLN A C 1
ATOM 716 O O . GLN A 1 90 ? -20.928 11.243 3.599 1.00 92.50 90 GLN A O 1
ATOM 721 N N . GLU A 1 91 ? -19.585 12.592 4.789 1.00 91.88 91 GLU A N 1
ATOM 722 C CA . GLU A 1 91 ? -19.319 13.540 3.699 1.00 91.88 91 GLU A CA 1
ATOM 723 C C . GLU A 1 91 ? -18.241 13.054 2.717 1.00 91.88 91 GLU A C 1
ATOM 725 O O . GLU A 1 91 ? -18.041 13.660 1.661 1.00 91.88 91 GLU A O 1
ATOM 730 N N . ARG A 1 92 ? -17.542 11.950 3.020 1.00 91.94 92 ARG A N 1
ATOM 731 C CA . ARG A 1 92 ? -16.561 11.384 2.093 1.00 91.94 92 ARG A CA 1
ATOM 732 C C . ARG A 1 92 ? -17.280 10.758 0.909 1.00 91.94 92 ARG A C 1
ATOM 734 O O . ARG A 1 92 ? -18.083 9.841 1.057 1.00 91.94 92 ARG A O 1
ATOM 741 N N . ASN A 1 93 ? -16.909 11.189 -0.291 1.00 90.12 93 ASN A N 1
ATOM 742 C CA . ASN A 1 93 ? -17.352 10.572 -1.538 1.00 90.12 93 ASN A CA 1
ATOM 743 C C . ASN A 1 93 ? -16.559 9.279 -1.830 1.00 90.12 93 ASN A C 1
ATOM 745 O O . ASN A 1 93 ? -15.946 9.133 -2.889 1.00 90.12 93 ASN A O 1
ATOM 749 N N . ASP A 1 94 ? -16.499 8.376 -0.849 1.00 90.38 94 ASP A N 1
ATOM 750 C CA . ASP A 1 94 ? -15.773 7.114 -0.965 1.00 90.38 94 ASP A CA 1
ATOM 751 C C . ASP A 1 94 ? -16.531 6.146 -1.894 1.00 90.38 94 ASP A C 1
ATOM 753 O O . ASP A 1 94 ? -17.757 6.014 -1.799 1.00 90.38 94 ASP A O 1
ATOM 757 N N . PRO A 1 95 ? -15.828 5.381 -2.748 1.00 89.75 95 PRO A N 1
ATOM 758 C CA . PRO A 1 95 ? -16.463 4.307 -3.494 1.00 89.75 95 PRO A CA 1
ATOM 759 C C . PRO A 1 95 ? -16.984 3.226 -2.529 1.00 89.75 95 PRO A C 1
ATOM 761 O O . PRO A 1 95 ? -16.332 2.922 -1.525 1.00 89.75 95 PRO A O 1
ATOM 764 N N . PRO A 1 96 ? -18.099 2.545 -2.852 1.00 88.25 96 PRO A N 1
ATOM 765 C CA . PRO A 1 96 ? -18.683 1.516 -1.988 1.00 88.25 96 PRO A CA 1
ATOM 766 C C . PRO A 1 96 ? -17.857 0.214 -1.926 1.00 88.25 96 PRO A C 1
ATOM 768 O O . PRO A 1 96 ? -18.326 -0.792 -1.394 1.00 88.25 96 PRO A O 1
ATOM 771 N N . GLN A 1 97 ? -16.640 0.191 -2.478 1.00 90.12 97 GLN A N 1
ATOM 772 C CA . GLN A 1 97 ? -15.814 -1.010 -2.549 1.00 90.12 97 GLN A CA 1
ATOM 773 C C . GLN A 1 97 ? -15.195 -1.360 -1.189 1.00 90.12 97 GLN A C 1
ATOM 775 O O . GLN A 1 97 ? -14.677 -0.504 -0.466 1.00 90.12 97 GLN A O 1
ATOM 780 N N . LEU A 1 98 ? -15.192 -2.657 -0.882 1.00 95.00 98 LEU A N 1
ATOM 781 C CA . LEU A 1 98 ? -14.489 -3.213 0.272 1.00 95.00 98 LEU A CA 1
ATOM 782 C C . LEU A 1 98 ? -13.107 -3.760 -0.108 1.00 95.00 98 LEU A C 1
ATOM 784 O O . LEU A 1 98 ? -12.135 -3.574 0.621 1.00 95.00 98 LEU A O 1
ATOM 788 N N . LEU A 1 99 ? -13.017 -4.454 -1.241 1.00 95.06 99 LEU A N 1
ATOM 789 C CA . LEU A 1 99 ? -11.786 -5.088 -1.706 1.00 95.06 99 LEU A CA 1
ATOM 790 C C . LEU A 1 99 ? -11.020 -4.149 -2.638 1.00 95.06 99 LEU A C 1
ATOM 792 O O . LEU A 1 99 ? -11.622 -3.371 -3.375 1.00 95.06 99 LEU A O 1
ATOM 796 N N . LEU A 1 100 ? -9.692 -4.247 -2.605 1.00 90.75 100 LEU A N 1
ATOM 797 C CA . LEU A 1 100 ? -8.830 -3.604 -3.592 1.00 90.75 100 LEU A CA 1
ATOM 798 C C . LEU A 1 100 ? -8.875 -4.392 -4.906 1.00 90.75 100 LEU A C 1
ATOM 800 O O . LEU A 1 100 ? -8.936 -5.626 -4.896 1.00 90.75 100 LEU A O 1
ATOM 804 N N . ASP A 1 101 ? -8.796 -3.688 -6.032 1.00 91.94 101 ASP A N 1
ATOM 805 C CA . ASP A 1 101 ? -8.625 -4.321 -7.336 1.00 91.94 101 ASP A CA 1
ATOM 806 C C . ASP A 1 101 ? -7.172 -4.785 -7.512 1.00 91.94 101 ASP A C 1
ATOM 808 O O . ASP A 1 101 ? -6.288 -4.023 -7.898 1.00 91.94 101 ASP A O 1
ATOM 812 N N . PHE A 1 102 ? -6.919 -6.063 -7.234 1.00 89.69 102 PHE A N 1
ATOM 813 C CA . PHE A 1 102 ? -5.599 -6.676 -7.399 1.00 89.69 102 PHE A CA 1
ATOM 814 C C . PHE A 1 102 ? -5.183 -6.851 -8.869 1.00 89.69 102 PHE A C 1
ATOM 816 O O . PHE A 1 102 ? -4.043 -7.232 -9.133 1.00 89.69 102 PHE A O 1
ATOM 823 N N . LYS A 1 103 ? -6.094 -6.617 -9.823 1.00 94.50 103 LYS A N 1
ATOM 824 C CA . LYS A 1 103 ? -5.803 -6.636 -11.262 1.00 94.50 103 LYS A CA 1
ATOM 825 C C . LYS A 1 103 ? -5.507 -5.246 -11.813 1.00 94.50 103 LYS A C 1
ATOM 827 O O . LYS A 1 103 ? -5.220 -5.128 -13.004 1.00 94.50 103 LYS A O 1
ATOM 832 N N . HIS A 1 104 ? -5.569 -4.212 -10.974 1.00 93.94 104 HIS A N 1
ATOM 833 C CA . HIS A 1 104 ? -5.238 -2.862 -11.386 1.00 93.94 104 HIS A CA 1
ATOM 834 C C . HIS A 1 104 ? -3.807 -2.802 -11.934 1.00 93.94 104 HIS A C 1
ATOM 836 O O . HIS A 1 104 ? -2.860 -3.289 -11.315 1.00 93.94 104 HIS A O 1
ATOM 842 N N . MET A 1 105 ? -3.656 -2.172 -13.097 1.00 95.12 105 MET A N 1
ATOM 843 C CA . MET A 1 105 ? -2.365 -1.921 -13.726 1.00 95.12 105 MET A CA 1
ATOM 844 C C . MET A 1 105 ? -2.187 -0.419 -13.892 1.00 95.12 105 MET A C 1
ATOM 846 O O . MET A 1 105 ? -2.990 0.236 -14.560 1.00 95.12 105 MET A O 1
ATOM 850 N N . PHE A 1 106 ? -1.115 0.116 -13.313 1.00 95.12 106 PHE A N 1
ATOM 851 C CA . PHE A 1 106 ? -0.730 1.501 -13.549 1.00 95.12 106 PHE A CA 1
ATOM 852 C C . PHE A 1 106 ? -0.302 1.671 -15.015 1.00 95.12 106 PHE A C 1
ATOM 854 O O . PHE A 1 106 ? 0.448 0.832 -15.525 1.00 95.12 106 PHE A O 1
ATOM 861 N N . PRO A 1 107 ? -0.742 2.736 -15.708 1.00 96.94 107 PRO A N 1
ATOM 862 C CA . PRO A 1 107 ? -0.287 3.020 -17.063 1.00 96.94 107 PRO A CA 1
ATOM 863 C C . PRO A 1 107 ? 1.237 3.160 -17.109 1.00 96.94 107 PRO A C 1
ATOM 865 O O . PRO A 1 107 ? 1.817 3.962 -16.377 1.00 96.94 1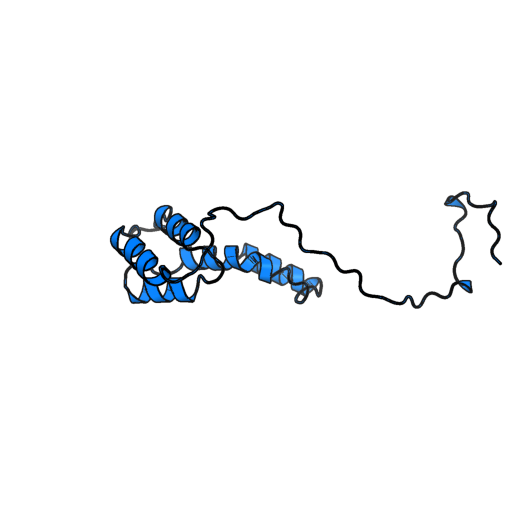07 PRO A O 1
ATOM 868 N N . VAL A 1 108 ? 1.891 2.388 -17.976 1.00 96.19 108 VAL A N 1
ATOM 869 C CA . VAL A 1 108 ? 3.341 2.480 -18.174 1.00 96.19 108 VAL A CA 1
ATOM 870 C C . VAL A 1 108 ? 3.675 3.619 -19.134 1.00 96.19 108 VAL A C 1
ATOM 872 O O . VAL A 1 108 ? 3.019 3.798 -20.161 1.00 96.19 108 VAL A O 1
ATOM 875 N N . LEU A 1 109 ? 4.718 4.380 -18.805 1.00 96.12 109 LEU A N 1
ATOM 876 C CA . LEU A 1 109 ? 5.302 5.396 -19.674 1.00 96.12 109 LEU A CA 1
ATOM 877 C C . LEU A 1 109 ? 6.711 4.962 -20.073 1.00 96.12 109 LEU A C 1
ATOM 879 O O . LEU A 1 109 ? 7.471 4.462 -19.244 1.00 96.12 109 LEU A O 1
ATOM 883 N N . PHE A 1 110 ? 7.067 5.190 -21.334 1.00 97.06 110 PHE A N 1
ATOM 884 C CA . PHE A 1 110 ? 8.397 4.909 -21.872 1.00 97.06 110 PHE A CA 1
ATOM 885 C C . PHE A 1 110 ? 9.088 6.234 -22.206 1.00 97.06 110 PHE A C 1
ATOM 887 O O . PHE A 1 110 ? 9.021 6.686 -23.351 1.00 97.06 110 PHE A O 1
ATOM 894 N N . PRO A 1 111 ? 9.688 6.915 -21.213 1.00 96.94 111 PRO A N 1
ATOM 895 C CA . PRO A 1 111 ? 10.403 8.155 -21.469 1.00 96.94 111 PRO A CA 1
ATOM 896 C C . PRO A 1 111 ? 11.591 7.893 -22.397 1.00 96.94 111 PRO A C 1
ATOM 898 O O . PRO A 1 111 ? 12.215 6.830 -22.353 1.00 96.94 111 PRO A O 1
ATOM 901 N N . PHE A 1 112 ? 11.923 8.882 -23.225 1.00 97.31 112 PHE A N 1
ATOM 902 C CA . PHE A 1 112 ? 13.138 8.827 -24.026 1.00 97.31 112 PHE A CA 1
ATOM 903 C C . PHE A 1 112 ? 14.358 8.707 -23.103 1.00 97.31 112 PHE A C 1
ATOM 905 O O . PHE A 1 112 ? 14.592 9.573 -22.262 1.00 97.31 112 PHE A O 1
ATOM 912 N N . ASN A 1 113 ? 15.126 7.631 -23.270 1.00 96.62 113 ASN A N 1
ATOM 913 C CA . ASN A 1 113 ? 16.347 7.369 -22.521 1.00 96.62 113 ASN A CA 1
ATOM 914 C C . ASN A 1 113 ? 17.484 7.088 -23.519 1.00 96.62 113 ASN A C 1
ATOM 916 O O . ASN A 1 113 ? 17.553 5.975 -24.050 1.00 96.62 113 ASN A O 1
ATOM 920 N N . PRO A 1 114 ? 18.320 8.088 -23.856 1.00 96.25 114 PRO A N 1
ATOM 921 C CA . PRO A 1 114 ? 19.365 7.922 -24.856 1.00 96.25 114 PRO A CA 1
ATOM 922 C C . PRO A 1 114 ? 20.429 6.931 -24.379 1.00 96.25 114 PRO A C 1
ATOM 924 O O . PRO A 1 114 ? 20.784 6.881 -23.203 1.00 96.25 114 PRO A O 1
ATOM 927 N N . SER A 1 115 ? 20.977 6.166 -25.320 1.00 95.56 115 SER A N 1
ATOM 928 C CA . SER A 1 115 ? 22.110 5.279 -25.065 1.00 95.56 115 SER A CA 1
ATOM 929 C C . SER A 1 115 ? 23.426 5.997 -25.355 1.00 95.56 115 SER A C 1
ATOM 931 O O . SER A 1 115 ? 23.522 6.752 -26.321 1.00 95.56 115 SER A O 1
ATOM 933 N N . SER A 1 116 ? 24.456 5.728 -24.552 1.00 95.62 116 SER A N 1
ATOM 934 C CA . SER A 1 116 ? 25.836 6.149 -24.832 1.00 95.62 116 SER A CA 1
ATOM 935 C C . SER A 1 116 ? 26.561 5.219 -25.814 1.00 95.62 116 SER A C 1
ATOM 937 O O . SER A 1 116 ? 27.710 5.477 -26.169 1.00 95.62 116 SER A O 1
ATOM 939 N N . ILE A 1 117 ? 25.914 4.130 -26.245 1.00 95.25 117 ILE A N 1
ATOM 940 C CA . ILE A 1 117 ? 26.489 3.159 -27.177 1.00 95.25 117 ILE A CA 1
ATOM 941 C C . ILE A 1 117 ? 26.547 3.769 -28.576 1.00 95.25 117 ILE A C 1
ATOM 943 O O . ILE A 1 117 ? 25.533 4.185 -29.135 1.00 95.25 117 ILE A O 1
ATOM 947 N N . THR A 1 118 ? 27.735 3.748 -29.169 1.00 93.69 118 THR A N 1
ATOM 948 C CA . THR A 1 118 ? 27.930 4.080 -30.578 1.00 93.69 118 THR A CA 1
ATOM 949 C C . THR A 1 118 ? 27.682 2.847 -31.439 1.00 93.69 118 THR A C 1
ATOM 951 O O . THR A 1 118 ? 28.152 1.751 -31.123 1.00 93.69 118 THR A O 1
ATOM 954 N N . MET A 1 119 ? 26.971 3.014 -32.554 1.00 91.75 119 MET A N 1
ATOM 955 C CA . MET A 1 119 ? 26.653 1.911 -33.472 1.00 91.75 119 MET A CA 1
ATOM 956 C C . MET A 1 119 ? 27.913 1.198 -33.985 1.00 91.75 119 MET A C 1
ATOM 958 O O . MET A 1 119 ? 27.950 -0.031 -34.076 1.00 91.75 119 MET A O 1
ATOM 962 N N . ASP A 1 120 ? 28.990 1.953 -34.200 1.00 91.06 120 ASP A N 1
ATOM 963 C CA . ASP A 1 120 ? 30.275 1.433 -34.670 1.00 91.06 120 ASP A CA 1
ATOM 964 C C . ASP A 1 120 ? 30.964 0.510 -33.659 1.00 91.06 120 ASP A C 1
ATOM 966 O O . ASP A 1 120 ? 31.799 -0.301 -34.049 1.00 91.06 120 ASP A O 1
ATOM 970 N N . SER A 1 121 ? 30.593 0.551 -32.377 1.00 92.62 121 SER A N 1
ATOM 971 C CA . SER A 1 121 ? 31.152 -0.342 -31.351 1.00 92.62 121 SER A CA 1
ATOM 972 C C . SER A 1 121 ? 30.422 -1.688 -31.234 1.00 92.62 121 SER A C 1
ATOM 974 O O . SER A 1 121 ? 30.912 -2.609 -30.582 1.00 92.62 121 SER A O 1
ATOM 976 N N . ILE A 1 122 ? 29.257 -1.835 -31.874 1.00 93.75 122 ILE A N 1
ATOM 977 C CA . ILE A 1 122 ? 28.418 -3.031 -31.740 1.00 93.75 122 ILE A CA 1
ATOM 978 C C . ILE A 1 122 ? 28.948 -4.154 -32.642 1.00 93.75 122 ILE A C 1
ATOM 980 O O . ILE A 1 122 ? 29.116 -3.972 -33.850 1.00 93.75 122 ILE A O 1
ATOM 984 N N . HIS A 1 123 ? 29.176 -5.335 -32.066 1.00 91.44 123 HIS A N 1
ATOM 985 C CA . HIS A 1 123 ? 29.553 -6.557 -32.780 1.00 91.44 123 HIS A CA 1
ATOM 986 C C . HIS A 1 123 ? 28.539 -7.669 -32.498 1.00 91.44 123 HIS A C 1
ATOM 988 O O . HIS A 1 123 ? 28.077 -7.819 -31.368 1.00 91.44 123 HIS A O 1
ATOM 994 N N . LEU A 1 124 ? 28.199 -8.458 -33.522 1.00 93.19 124 LEU A N 1
ATOM 995 C CA . LEU A 1 124 ? 27.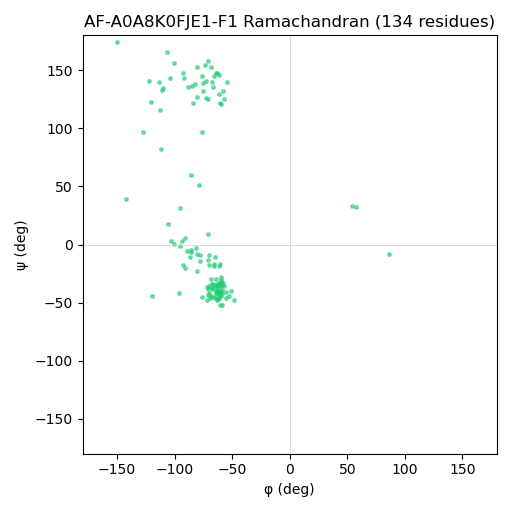288 -9.593 -33.380 1.00 93.19 124 LEU A CA 1
ATOM 996 C C . LEU A 1 124 ? 28.062 -10.826 -32.884 1.00 93.19 124 LEU A C 1
ATOM 998 O O . LEU A 1 124 ? 28.999 -11.257 -33.560 1.00 93.19 124 LEU A O 1
ATOM 1002 N N . PRO A 1 125 ? 27.698 -11.423 -31.735 1.00 95.69 125 PRO A N 1
ATOM 1003 C CA . PRO A 1 125 ? 28.331 -12.656 -31.290 1.00 95.69 125 PRO A CA 1
ATOM 1004 C C . PRO A 1 125 ? 27.981 -13.831 -32.213 1.00 95.69 125 PRO A C 1
ATOM 1006 O O . PRO A 1 125 ? 26.832 -13.997 -32.628 1.00 95.69 125 PRO A O 1
ATOM 1009 N N . ALA A 1 126 ? 28.972 -14.686 -32.493 1.00 93.69 126 ALA A N 1
ATOM 1010 C CA . ALA A 1 126 ? 28.834 -15.827 -33.405 1.00 93.69 126 ALA A CA 1
ATOM 1011 C C . ALA A 1 126 ? 27.752 -16.829 -32.967 1.00 93.69 126 ALA A C 1
ATOM 1013 O O . ALA A 1 126 ? 27.119 -17.459 -33.808 1.00 93.69 126 ALA A O 1
ATOM 1014 N N . SER A 1 127 ? 27.485 -16.925 -31.662 1.00 97.06 127 SER A N 1
ATOM 1015 C CA . SER A 1 127 ? 26.429 -17.771 -31.094 1.00 97.06 127 SER A CA 1
ATOM 1016 C C . SER A 1 127 ? 25.017 -17.409 -31.564 1.00 97.06 127 SER A C 1
ATOM 1018 O O . SER A 1 127 ? 24.121 -18.242 -31.458 1.00 97.06 127 SER A O 1
ATOM 1020 N N . LEU A 1 128 ? 24.804 -16.203 -32.104 1.00 96.38 128 LEU A N 1
ATOM 1021 C CA . LEU A 1 128 ? 23.520 -15.810 -32.690 1.00 96.38 128 LEU A CA 1
ATOM 1022 C C . LEU A 1 128 ? 23.296 -16.399 -34.091 1.00 96.38 128 LEU A C 1
ATOM 1024 O O . LEU A 1 128 ? 22.197 -16.272 -34.619 1.00 96.38 128 LEU A O 1
ATOM 1028 N N . ASN A 1 129 ? 24.309 -17.032 -34.702 1.00 94.81 129 ASN A N 1
ATOM 1029 C CA . ASN A 1 129 ? 24.249 -17.609 -36.051 1.00 94.81 129 ASN A CA 1
ATOM 1030 C C . ASN A 1 129 ? 23.792 -16.611 -37.138 1.00 94.81 129 ASN A C 1
ATOM 1032 O O . ASN A 1 129 ? 23.169 -16.982 -38.130 1.00 94.81 129 ASN A O 1
ATOM 1036 N N . LEU A 1 130 ? 24.146 -15.333 -36.974 1.00 95.50 130 LEU A N 1
ATOM 1037 C CA . LEU A 1 130 ? 23.808 -14.235 -37.889 1.00 95.50 130 LEU A CA 1
ATOM 1038 C C . LEU A 1 130 ? 24.924 -13.936 -38.906 1.00 95.50 130 LEU A C 1
ATOM 1040 O O . LEU A 1 130 ? 25.098 -12.796 -39.323 1.00 95.50 130 LEU A O 1
ATOM 1044 N N . GLY A 1 131 ? 25.693 -14.949 -39.317 1.00 91.31 131 GLY A N 1
ATOM 1045 C CA . GLY A 1 131 ? 26.841 -14.775 -40.222 1.00 91.31 131 GLY A CA 1
ATOM 1046 C C . GLY A 1 131 ? 26.484 -14.299 -41.637 1.00 91.31 131 GLY A C 1
ATOM 1047 O O . GLY A 1 131 ? 27.369 -13.933 -42.399 1.00 91.31 131 GLY A O 1
ATOM 1048 N N . PHE A 1 132 ? 25.196 -14.294 -41.989 1.00 95.44 132 PHE A N 1
ATOM 1049 C CA . PHE A 1 132 ? 24.695 -13.724 -43.241 1.00 95.44 132 PHE A CA 1
ATOM 1050 C C . PHE A 1 132 ? 24.589 -12.187 -43.207 1.00 95.44 132 PHE A C 1
ATOM 1052 O O . PHE A 1 132 ? 24.418 -11.573 -44.258 1.00 95.44 132 PHE A O 1
ATOM 1059 N N . LEU A 1 133 ? 24.657 -11.561 -42.024 1.00 95.31 133 LEU A N 1
ATOM 1060 C CA . LEU A 1 133 ? 24.638 -10.107 -41.871 1.00 95.31 133 LEU A CA 1
ATOM 1061 C C . LEU A 1 133 ? 26.055 -9.534 -41.961 1.00 95.31 133 LEU A C 1
ATOM 1063 O O . LEU A 1 133 ? 26.974 -10.021 -41.307 1.00 95.31 133 LEU A O 1
ATOM 1067 N N . ASN A 1 134 ? 26.201 -8.441 -42.711 1.00 90.50 134 ASN A N 1
ATOM 1068 C CA . ASN A 1 134 ? 27.437 -7.667 -42.792 1.00 90.50 134 ASN A CA 1
ATOM 1069 C C . ASN A 1 134 ? 27.239 -6.314 -42.111 1.00 90.50 134 ASN A C 1
ATOM 1071 O O . ASN A 1 134 ? 26.228 -5.646 -42.330 1.00 90.50 134 ASN A O 1
ATOM 1075 N N . LYS A 1 135 ? 28.212 -5.909 -41.295 1.00 89.00 135 LYS A N 1
ATOM 1076 C CA . LYS A 1 135 ? 28.268 -4.555 -40.740 1.00 89.00 135 LYS A CA 1
ATOM 1077 C C . LYS A 1 135 ? 28.722 -3.591 -41.841 1.00 89.00 135 LYS A C 1
ATOM 1079 O O . LYS A 1 135 ? 29.693 -3.898 -42.532 1.00 89.00 135 LYS A O 1
ATOM 1084 N N . VAL A 1 136 ? 28.007 -2.478 -41.992 1.00 87.94 136 VAL A N 1
ATOM 1085 C CA . VAL A 1 136 ? 28.286 -1.395 -42.952 1.00 87.94 136 VAL A CA 1
ATOM 1086 C C . VAL A 1 136 ? 28.684 -0.151 -42.183 1.00 87.94 136 VAL A C 1
ATOM 1088 O O . VAL A 1 136 ? 28.039 0.088 -41.136 1.00 87.94 136 VAL A O 1
#

Radius of gyration: 25.26 Å; Cα contacts (8 Å, |Δi|>4): 82; chains: 1; bounding box: 53×31×72 Å

Nearest PDB structures (foldseek):
  4j5m-assembly1_A  TM=9.578E-01  e=1.090E-15  Homo sapiens
  5jcy-assembly1_A  TM=9.928E-01  e=1.087E-14  Homo sapiens
  4lx2-assembly1_A  TM=9.949E-01  e=3.951E-14  Homo sapiens
  5jcz-assembly1_B  TM=9.572E-01  e=1.610E-14  Homo sapiens
  6ku0-assembly1_A  TM=9.869E-01  e=8.192E-14  Mus musculus

InterPro domains:
  IPR002710 Dilute domain [PF01843] (1-69)
  IPR002710 Dilute domain [PS51126] (1-91)
  IPR002710 Dilute domain [SM01132] (1-73)
  IPR052072 Vascular development regulator domain-containing protein [PTHR16027] (1-135)

pLDDT: mean 94.48, std 3.57, range [79.44, 98.06]